Protein AF-A0A819FVW1-F1 (afdb_monomer_lite)

Foldseek 3Di:
DDDDDDDDPPPDDPDDQQLAAEEEADQQFQDPPHPLVLLLLQQVLADSHDPFFDQQDPVNVVCVVCVVDDDPDDRDRRDPRYHYHHDLVVSVVVVVVCVVVVGHYAYEYELVVCLVNVVVCVVPPVVQQEYEYAYLCCVVRVVSVVVCVVSVHDYHYDNDSVVSSNVSSGD

Structure (mmCIF, N/CA/C/O backbone):
data_AF-A0A819FVW1-F1
#
_entry.id   AF-A0A819FVW1-F1
#
loop_
_atom_site.group_PDB
_atom_site.id
_atom_site.type_symbol
_atom_site.label_atom_id
_atom_site.label_alt_id
_atom_site.label_comp_id
_atom_site.label_asym_id
_atom_site.label_entity_id
_atom_site.label_seq_id
_atom_site.pdbx_PDB_ins_code
_atom_site.Cartn_x
_atom_site.Cartn_y
_atom_site.Cartn_z
_atom_site.occupancy
_atom_site.B_iso_or_equiv
_atom_site.auth_seq_id
_atom_site.auth_comp_id
_atom_site.auth_asym_id
_atom_site.auth_atom_id
_atom_site.pdbx_PDB_model_num
ATOM 1 N N . MET A 1 1 ? -53.623 36.942 -21.115 1.00 43.31 1 MET A N 1
ATOM 2 C CA . MET A 1 1 ? -53.459 35.733 -20.281 1.00 43.31 1 MET A CA 1
ATOM 3 C C . MET A 1 1 ? -52.263 34.969 -20.824 1.00 43.31 1 MET A C 1
ATOM 5 O O . MET A 1 1 ? -52.375 34.400 -21.898 1.00 43.31 1 MET A O 1
ATOM 9 N N . ALA A 1 2 ? -51.108 35.056 -20.166 1.00 39.91 2 ALA A N 1
ATOM 10 C CA . ALA A 1 2 ? -49.901 34.322 -20.545 1.00 39.91 2 ALA A CA 1
ATOM 11 C C . ALA A 1 2 ? -49.550 33.384 -19.384 1.00 39.91 2 ALA A C 1
ATOM 13 O O . ALA A 1 2 ? -49.244 33.854 -18.290 1.00 39.91 2 ALA A O 1
ATOM 14 N N . SER A 1 3 ? -49.677 32.074 -19.608 1.00 41.44 3 SER A N 1
ATOM 15 C CA . SER A 1 3 ? -49.283 31.047 -18.640 1.00 41.44 3 SER A CA 1
ATOM 16 C C . SER A 1 3 ? -47.768 30.890 -18.659 1.00 41.44 3 SER A C 1
ATOM 18 O O . SER A 1 3 ? -47.193 30.478 -19.663 1.00 41.44 3 SER A O 1
ATOM 20 N N . SER A 1 4 ? -47.140 31.215 -17.534 1.00 39.69 4 SER A N 1
ATOM 21 C CA . SER A 1 4 ? -45.757 30.858 -17.230 1.00 39.69 4 SER A CA 1
ATOM 22 C C . SER A 1 4 ? -45.695 29.364 -16.904 1.00 39.69 4 SER A C 1
ATOM 24 O O . SER A 1 4 ? -46.320 28.909 -15.945 1.00 39.69 4 SER A O 1
ATOM 26 N N . VAL A 1 5 ? -44.975 28.597 -17.723 1.00 46.75 5 VAL A N 1
ATOM 27 C CA . VAL A 1 5 ? -44.642 27.197 -17.446 1.00 46.75 5 VAL A CA 1
ATOM 28 C C . VAL A 1 5 ? -43.378 27.195 -16.595 1.00 46.75 5 VAL A C 1
ATOM 30 O O . VAL A 1 5 ? -42.292 27.510 -17.076 1.00 46.75 5 VAL A O 1
ATOM 33 N N . ILE A 1 6 ? -43.529 26.860 -15.316 1.00 47.69 6 ILE A N 1
ATOM 34 C CA . ILE A 1 6 ? -42.406 26.634 -14.406 1.00 47.69 6 ILE A CA 1
ATOM 35 C C . ILE A 1 6 ? -41.814 25.270 -14.761 1.00 47.69 6 ILE A C 1
ATOM 37 O O . ILE A 1 6 ? -42.424 24.234 -14.503 1.00 47.69 6 ILE A O 1
ATOM 41 N N . VAL A 1 7 ? -40.634 25.272 -15.376 1.00 47.28 7 VAL A N 1
ATOM 42 C CA . VAL A 1 7 ? -39.832 24.058 -15.556 1.00 47.28 7 VAL A CA 1
ATOM 43 C C . VAL A 1 7 ? -39.135 23.774 -14.221 1.00 47.28 7 VAL A C 1
ATOM 45 O O . VAL A 1 7 ? -38.415 24.650 -13.736 1.00 47.28 7 VAL A O 1
ATOM 48 N N . PRO A 1 8 ? -39.320 22.598 -13.594 1.00 39.34 8 PRO A N 1
ATOM 49 C CA . PRO A 1 8 ? -38.579 22.255 -12.391 1.00 39.34 8 PRO A CA 1
ATOM 50 C C . PRO A 1 8 ? -37.106 22.097 -12.760 1.00 39.34 8 PRO A C 1
ATOM 52 O O . PRO A 1 8 ? -36.753 21.294 -13.625 1.00 39.34 8 PRO A O 1
ATOM 55 N N . SER A 1 9 ? -36.241 22.864 -12.102 1.00 39.88 9 SER A N 1
ATOM 56 C CA . SER A 1 9 ? -34.803 22.644 -12.142 1.00 39.88 9 SER A CA 1
ATOM 57 C C . SER A 1 9 ? -34.515 21.263 -11.558 1.00 39.88 9 SER A C 1
ATOM 59 O O . SER A 1 9 ? -34.616 21.061 -10.347 1.00 39.88 9 SER A O 1
ATOM 61 N N . VAL A 1 10 ? -34.177 20.306 -12.420 1.00 42.91 10 VAL A N 1
ATOM 62 C CA . VAL A 1 10 ? -33.597 19.033 -12.001 1.00 42.91 10 VAL A CA 1
ATOM 63 C C . VAL A 1 10 ? -32.239 19.365 -11.395 1.00 42.91 10 VAL A C 1
ATOM 65 O O . VAL A 1 10 ? -31.296 19.707 -12.105 1.00 42.91 10 VAL A O 1
ATOM 68 N N . SER A 1 11 ? -32.152 19.333 -10.069 1.00 42.59 11 SER A N 1
ATOM 69 C CA . SER A 1 11 ? -30.873 19.358 -9.374 1.00 42.59 11 SER A CA 1
ATOM 70 C C . SER A 1 11 ? -30.081 18.130 -9.817 1.00 42.59 11 SER A C 1
ATOM 72 O O . SER A 1 11 ? -30.499 17.000 -9.557 1.00 42.59 11 SER A O 1
ATOM 74 N N . LEU A 1 12 ? -28.957 18.355 -10.503 1.00 41.06 12 LEU A N 1
ATOM 75 C CA . LEU A 1 12 ? -27.939 17.329 -10.713 1.00 41.06 12 LEU A CA 1
ATOM 76 C C . LEU A 1 12 ? -27.579 16.718 -9.349 1.00 41.06 12 LEU A C 1
ATOM 78 O O . LEU A 1 12 ? -27.407 17.477 -8.389 1.00 41.06 12 LEU A O 1
ATOM 82 N N . PRO A 1 13 ? -27.484 15.383 -9.234 1.00 37.62 13 PRO A N 1
ATOM 83 C CA . PRO A 1 13 ? -27.085 14.758 -7.986 1.00 37.62 13 PRO A CA 1
ATOM 84 C C . PRO A 1 13 ? -25.710 15.296 -7.578 1.00 37.62 13 PRO A C 1
ATOM 86 O O . PRO A 1 13 ? -24.745 15.266 -8.340 1.00 37.62 13 PRO A O 1
ATOM 89 N N . THR A 1 14 ? -25.660 15.848 -6.371 1.00 41.22 14 THR A N 1
ATOM 90 C CA . THR A 1 14 ? -24.454 16.304 -5.689 1.00 41.22 14 THR A CA 1
ATOM 91 C C . THR A 1 14 ? -23.460 15.149 -5.575 1.00 41.22 14 THR A C 1
ATOM 93 O O . THR A 1 14 ? -23.835 14.106 -5.047 1.00 41.22 14 THR A O 1
ATOM 96 N N . SER A 1 15 ? -22.234 15.361 -6.079 1.00 42.75 15 SER A N 1
ATOM 97 C CA . SER A 1 15 ? -20.976 14.641 -5.792 1.00 42.75 15 SER A CA 1
ATOM 98 C C . SER A 1 15 ? -21.153 13.325 -5.023 1.00 42.75 15 SER A C 1
ATOM 100 O O . SER A 1 15 ? -21.315 13.311 -3.802 1.00 42.75 15 SER A O 1
ATOM 102 N N . SER A 1 16 ? -21.135 12.205 -5.741 1.00 43.56 16 SER A N 1
ATOM 103 C CA . SER A 1 16 ? -21.208 10.886 -5.133 1.00 43.56 16 SER A CA 1
ATOM 104 C C . SER A 1 16 ? -19.853 10.551 -4.491 1.00 43.56 16 SER A C 1
ATOM 106 O O . SER A 1 16 ? -18.868 10.237 -5.152 1.00 43.56 16 SER A O 1
ATOM 108 N N . THR A 1 17 ? -19.753 10.668 -3.168 1.00 59.22 17 THR A N 1
ATOM 109 C CA . THR A 1 17 ? -18.494 10.408 -2.459 1.00 59.22 17 THR A CA 1
ATOM 110 C C . THR A 1 17 ? -18.219 8.907 -2.415 1.00 59.22 17 THR A C 1
ATOM 112 O O . THR A 1 17 ? -18.952 8.172 -1.759 1.00 59.22 17 THR A O 1
ATOM 115 N N . ALA A 1 18 ? -17.172 8.449 -3.102 1.00 65.12 18 ALA A N 1
ATOM 116 C CA . ALA A 1 18 ? -16.754 7.048 -3.086 1.00 65.12 18 ALA A CA 1
ATOM 117 C C . ALA A 1 18 ? -16.571 6.514 -1.650 1.00 65.12 18 ALA A C 1
ATOM 119 O O . ALA A 1 18 ? -15.938 7.176 -0.816 1.00 65.12 18 ALA A O 1
ATOM 120 N N . ASN A 1 19 ? -17.087 5.309 -1.378 1.00 78.75 19 ASN A N 1
ATOM 121 C CA . ASN A 1 19 ? -16.991 4.658 -0.058 1.00 78.75 19 ASN A CA 1
ATOM 122 C C . ASN A 1 19 ? -15.602 4.053 0.212 1.00 78.75 19 ASN A C 1
ATOM 124 O O . ASN A 1 19 ? -15.286 3.673 1.342 1.00 78.75 19 ASN A O 1
ATOM 128 N N . HIS A 1 20 ? -14.766 3.982 -0.821 1.00 80.25 20 HIS A N 1
ATOM 129 C CA . HIS A 1 20 ? -13.417 3.453 -0.752 1.00 80.25 20 HIS A CA 1
ATOM 130 C C . HIS A 1 20 ? -12.404 4.395 -1.412 1.00 80.25 20 HIS A C 1
ATOM 132 O O . HIS A 1 20 ? -12.758 5.333 -2.132 1.00 80.25 20 HIS A O 1
ATOM 138 N N . VAL A 1 21 ? -11.127 4.133 -1.154 1.00 85.56 21 VAL A N 1
ATOM 139 C CA . VAL A 1 21 ? -9.983 4.800 -1.774 1.00 85.56 21 VAL A CA 1
ATOM 140 C C . VAL A 1 21 ? -8.886 3.769 -2.033 1.00 85.56 21 VAL A C 1
ATOM 142 O O . VAL A 1 21 ? -8.634 2.888 -1.211 1.00 85.56 21 VAL A O 1
ATOM 145 N N . ILE A 1 22 ? -8.219 3.882 -3.173 1.00 86.75 22 ILE A N 1
ATOM 146 C CA . ILE A 1 22 ? -6.991 3.162 -3.481 1.00 86.75 22 ILE A CA 1
ATOM 147 C C . ILE A 1 22 ? -5.839 4.108 -3.160 1.00 86.75 22 ILE A C 1
ATOM 149 O O . ILE A 1 22 ? -5.749 5.204 -3.716 1.00 86.75 22 ILE A O 1
ATOM 153 N N . ILE A 1 23 ? -4.962 3.704 -2.248 1.00 91.19 23 ILE A N 1
ATOM 154 C CA . ILE A 1 23 ? -3.767 4.473 -1.893 1.00 91.19 23 ILE A CA 1
ATOM 155 C C . ILE A 1 23 ? -2.564 3.687 -2.390 1.00 91.19 23 ILE A C 1
ATOM 157 O O . ILE A 1 23 ? -2.351 2.564 -1.945 1.00 91.19 23 ILE A O 1
ATOM 161 N N . TRP A 1 24 ? -1.789 4.267 -3.305 1.00 92.19 24 TRP A N 1
ATOM 162 C CA . TRP A 1 24 ? -0.638 3.605 -3.912 1.00 92.19 24 TRP A CA 1
ATOM 163 C C . TRP A 1 24 ? 0.664 4.328 -3.589 1.00 92.19 24 TRP A C 1
ATOM 165 O O . TRP A 1 24 ? 0.936 5.396 -4.132 1.00 92.19 24 TRP A O 1
ATOM 175 N N . LEU A 1 25 ? 1.500 3.724 -2.747 1.00 92.12 25 LEU A N 1
ATOM 176 C CA . LEU A 1 25 ? 2.847 4.208 -2.467 1.00 92.12 25 LEU A CA 1
ATOM 177 C C . LEU A 1 25 ? 3.886 3.507 -3.345 1.00 92.12 25 LEU A C 1
ATOM 179 O O . LEU A 1 25 ? 4.195 2.335 -3.151 1.00 92.12 25 LEU A O 1
ATOM 183 N N . ASP A 1 26 ? 4.481 4.230 -4.284 1.00 89.69 26 ASP A N 1
ATOM 184 C CA . ASP A 1 26 ? 5.619 3.722 -5.044 1.00 89.69 26 ASP A CA 1
ATOM 185 C C . ASP A 1 26 ? 6.432 4.874 -5.648 1.00 89.69 26 ASP A C 1
ATOM 187 O O . ASP A 1 26 ? 5.883 5.864 -6.123 1.00 89.69 26 ASP A O 1
ATOM 191 N N . GLN A 1 27 ? 7.756 4.743 -5.666 1.00 82.19 27 GLN A N 1
ATOM 192 C CA . GLN A 1 27 ? 8.660 5.791 -6.154 1.00 82.19 27 GLN A CA 1
ATOM 193 C C . GLN A 1 27 ? 8.553 6.050 -7.672 1.00 82.19 27 GLN A C 1
ATOM 195 O O . GLN A 1 27 ? 8.914 7.126 -8.145 1.00 82.19 27 GLN A O 1
ATOM 200 N N . HIS A 1 28 ? 8.048 5.087 -8.445 1.00 77.56 28 HIS A N 1
ATOM 201 C CA . HIS A 1 28 ? 7.838 5.185 -9.888 1.00 77.56 28 HIS A CA 1
ATOM 202 C C . HIS A 1 28 ? 6.371 5.435 -10.255 1.00 77.56 28 HIS A C 1
ATOM 204 O O . HIS A 1 28 ? 6.117 6.019 -11.308 1.00 77.56 28 HIS A O 1
ATOM 210 N N . ILE A 1 29 ? 5.401 5.022 -9.435 1.00 72.31 29 ILE A N 1
ATOM 211 C CA . ILE A 1 29 ? 3.977 5.343 -9.629 1.00 72.31 29 ILE A CA 1
ATOM 212 C C . ILE A 1 29 ? 3.653 6.725 -9.059 1.00 72.31 29 ILE A C 1
ATOM 214 O O . ILE A 1 29 ? 2.946 7.492 -9.701 1.00 72.31 29 ILE A O 1
ATOM 218 N N . GLY A 1 30 ? 4.199 7.113 -7.911 1.00 56.12 30 GLY A N 1
ATOM 219 C CA . GLY A 1 30 ? 3.896 8.388 -7.252 1.00 56.12 30 GLY A CA 1
ATOM 220 C C . GLY A 1 30 ? 4.272 9.642 -8.053 1.00 56.12 30 GLY A C 1
ATOM 221 O O . GLY A 1 30 ? 3.785 10.729 -7.761 1.00 56.12 30 GLY A O 1
ATOM 222 N N . LEU A 1 31 ? 5.089 9.514 -9.102 1.00 67.31 31 LEU A N 1
ATOM 223 C CA . LEU A 1 31 ? 5.442 10.624 -9.987 1.00 67.31 31 LEU A CA 1
ATOM 224 C C . LEU A 1 31 ? 4.305 10.941 -10.972 1.00 67.31 31 LEU A C 1
ATOM 226 O O . LEU A 1 31 ? 3.834 10.068 -11.702 1.00 67.31 31 LEU A O 1
ATOM 230 N N . ILE A 1 32 ? 3.911 12.217 -11.058 1.00 58.06 32 ILE A N 1
ATOM 231 C CA . ILE A 1 32 ? 2.769 12.712 -11.860 1.00 58.06 32 ILE A CA 1
ATOM 232 C C . ILE A 1 32 ? 2.838 12.296 -13.343 1.00 58.06 32 ILE A C 1
ATOM 234 O O . ILE A 1 32 ? 1.812 12.041 -13.965 1.00 58.06 32 ILE A O 1
ATOM 238 N N . LYS A 1 33 ? 4.038 12.215 -13.927 1.00 55.62 33 LYS A N 1
ATOM 239 C CA . LYS A 1 33 ? 4.234 11.900 -15.356 1.00 55.62 33 LYS A CA 1
ATOM 240 C C . LYS A 1 33 ? 4.576 10.434 -15.634 1.00 55.62 33 LYS A C 1
ATOM 242 O O . LYS A 1 33 ? 4.895 10.094 -16.768 1.00 55.62 33 LYS A O 1
ATOM 247 N N . SER A 1 34 ? 4.550 9.583 -14.616 1.00 57.19 34 SER A N 1
ATOM 248 C CA . SER A 1 34 ? 5.016 8.203 -14.717 1.00 57.19 34 SER A CA 1
ATOM 249 C C . SER A 1 34 ? 3.860 7.215 -14.599 1.00 57.19 34 SER A C 1
ATOM 251 O O . SER A 1 34 ? 2.951 7.409 -13.790 1.00 57.19 34 SER A O 1
ATOM 253 N N . ASN A 1 35 ? 3.907 6.147 -15.402 1.00 60.44 35 ASN A N 1
ATOM 254 C CA . ASN A 1 35 ? 2.981 5.007 -15.353 1.00 60.44 35 ASN A CA 1
ATOM 255 C C . ASN A 1 35 ? 1.488 5.384 -15.401 1.00 60.44 35 ASN A C 1
ATOM 257 O O . ASN A 1 35 ? 0.641 4.715 -14.811 1.00 60.44 35 ASN A O 1
ATOM 261 N N . ASN A 1 36 ? 1.149 6.456 -16.120 1.00 58.94 36 ASN A N 1
ATOM 262 C CA . ASN A 1 36 ? -0.215 6.984 -16.170 1.00 58.94 36 ASN A CA 1
ATOM 263 C C . ASN A 1 36 ? -1.231 5.982 -16.747 1.00 58.94 36 ASN A C 1
ATOM 265 O O . ASN A 1 36 ? -2.370 5.954 -16.296 1.00 58.94 36 ASN A O 1
ATOM 269 N N . GLN A 1 37 ? -0.804 5.107 -17.665 1.00 59.81 37 GLN A N 1
ATOM 270 C CA . GLN A 1 37 ? -1.641 4.026 -18.203 1.00 59.81 37 GLN A CA 1
ATOM 271 C C . GLN A 1 37 ? -2.083 3.039 -17.110 1.00 59.81 37 GLN A C 1
ATOM 273 O O . GLN A 1 37 ? -3.259 2.697 -17.019 1.00 59.81 37 GLN A O 1
ATOM 278 N N . LEU A 1 38 ? -1.160 2.639 -16.228 1.00 64.44 38 LEU A N 1
ATOM 279 C CA . LEU A 1 38 ? -1.446 1.723 -15.124 1.00 64.44 38 LEU A CA 1
ATOM 280 C C . LEU A 1 38 ? -2.360 2.363 -14.071 1.00 64.44 38 LEU A C 1
ATOM 282 O O . LEU A 1 38 ? -3.280 1.718 -13.572 1.00 64.44 38 LEU A O 1
ATOM 286 N N . LYS A 1 39 ? -2.154 3.651 -13.774 1.00 62.81 39 LYS A N 1
ATOM 287 C CA . LYS A 1 39 ? -3.012 4.406 -12.846 1.00 62.81 39 LYS A CA 1
ATOM 288 C C . LYS A 1 39 ? -4.454 4.493 -13.339 1.00 62.81 39 LYS A C 1
ATOM 290 O O . LYS A 1 39 ? -5.377 4.265 -12.563 1.00 62.81 39 LYS A O 1
ATOM 295 N N . SER A 1 40 ? -4.647 4.800 -14.622 1.00 62.47 40 SER A N 1
ATOM 296 C CA . SER A 1 40 ? -5.980 4.866 -15.225 1.00 62.47 40 SER A CA 1
ATOM 297 C C . SER A 1 40 ? -6.676 3.506 -15.244 1.00 62.47 40 SER A C 1
ATOM 299 O O . SER A 1 40 ? -7.869 3.448 -14.967 1.00 62.47 40 SER A O 1
ATOM 301 N N . ALA A 1 41 ? -5.949 2.415 -15.509 1.00 64.00 41 ALA A N 1
ATOM 302 C CA . ALA A 1 41 ? -6.516 1.067 -15.471 1.00 64.00 41 ALA A CA 1
ATOM 303 C C . ALA A 1 41 ? -6.967 0.664 -14.057 1.00 64.00 41 ALA A C 1
ATOM 305 O O . ALA A 1 41 ? -8.093 0.209 -13.885 1.00 64.00 41 ALA A O 1
ATOM 306 N N . VAL A 1 42 ? -6.117 0.880 -13.046 1.00 63.03 42 VAL A N 1
ATOM 307 C CA . VAL A 1 42 ? -6.431 0.522 -11.652 1.00 63.03 42 VAL A CA 1
ATOM 308 C C . VAL A 1 42 ? -7.598 1.330 -11.118 1.00 63.03 42 VAL A C 1
ATOM 310 O O . VAL A 1 42 ? -8.504 0.780 -10.505 1.00 63.03 42 VAL A O 1
ATOM 313 N N . GLY A 1 43 ? -7.602 2.632 -11.366 1.00 58.31 43 GLY A N 1
ATOM 314 C CA . GLY A 1 43 ? -8.687 3.447 -10.872 1.00 58.31 43 GLY A CA 1
ATOM 315 C C . GLY A 1 43 ? -9.993 3.253 -11.662 1.00 58.31 43 GLY A C 1
ATOM 316 O O . GLY A 1 43 ? -11.082 3.312 -11.095 1.00 58.31 43 GLY A O 1
ATOM 317 N N . GLY A 1 44 ? -9.912 3.094 -12.989 1.00 55.91 44 GLY A N 1
ATOM 318 C CA . GLY A 1 44 ? -11.085 3.119 -13.872 1.00 55.91 44 GLY A CA 1
ATOM 319 C C . GLY A 1 44 ? -11.958 1.868 -13.785 1.00 55.91 44 GLY A C 1
ATOM 320 O O . GLY A 1 44 ? -13.095 1.894 -14.245 1.00 55.91 44 GLY A O 1
ATOM 321 N N . GLN A 1 45 ? -11.433 0.787 -13.200 1.00 53.66 45 GLN A N 1
ATOM 322 C CA . GLN A 1 45 ? -12.108 -0.510 -13.072 1.00 53.66 45 GLN A CA 1
ATOM 323 C C . GLN A 1 45 ? -12.677 -0.783 -11.671 1.00 53.66 45 GLN A C 1
ATOM 325 O O . GLN A 1 45 ? -13.161 -1.881 -11.400 1.00 53.66 45 GLN A O 1
ATOM 330 N N . THR A 1 46 ? -12.641 0.208 -10.782 1.00 48.47 46 THR A N 1
ATOM 331 C CA . THR A 1 46 ? -13.285 0.148 -9.464 1.00 48.47 46 THR A CA 1
ATOM 332 C C . THR A 1 46 ? -14.520 1.041 -9.461 1.00 48.47 46 THR A C 1
ATOM 334 O O . THR A 1 46 ? -14.390 2.249 -9.635 1.00 48.47 46 THR A O 1
ATOM 337 N N . ASP A 1 47 ? -15.715 0.463 -9.291 1.00 48.38 47 ASP A N 1
ATOM 338 C CA . ASP A 1 47 ? -16.957 1.232 -9.143 1.00 48.38 47 ASP A CA 1
ATOM 339 C C . ASP A 1 47 ? -16.963 1.929 -7.769 1.00 48.38 47 ASP A C 1
ATOM 341 O O . ASP A 1 47 ? -17.100 1.248 -6.749 1.00 48.38 47 ASP A O 1
ATOM 345 N N . PRO A 1 48 ? -16.846 3.269 -7.703 1.00 44.94 48 PRO A N 1
ATOM 346 C CA . PRO A 1 48 ? -16.747 4.010 -6.445 1.00 44.94 48 PRO A CA 1
ATOM 347 C C . PRO A 1 48 ? -17.975 3.867 -5.525 1.00 44.94 48 PRO A C 1
ATOM 349 O O . PRO A 1 48 ? -17.896 4.233 -4.345 1.00 44.94 48 PRO A O 1
ATOM 352 N N . HIS A 1 49 ? -19.103 3.355 -6.031 1.00 42.31 49 HIS A N 1
ATOM 353 C CA . HIS A 1 49 ? -20.381 3.275 -5.314 1.00 42.31 49 HIS A CA 1
ATOM 354 C C . HIS A 1 49 ? -20.781 1.871 -4.873 1.00 42.31 49 HIS A C 1
ATOM 356 O O . HIS A 1 49 ? -21.745 1.738 -4.114 1.00 42.31 49 HIS A O 1
ATOM 362 N N . ASN A 1 50 ? -20.053 0.840 -5.294 1.00 43.44 50 ASN A N 1
ATOM 363 C CA . ASN A 1 50 ? -20.412 -0.541 -5.009 1.00 43.44 50 ASN A CA 1
ATOM 364 C C . ASN A 1 50 ? -19.471 -1.146 -3.957 1.00 43.44 50 ASN A C 1
ATOM 366 O O . ASN A 1 50 ? -18.253 -1.040 -4.058 1.00 43.44 50 ASN A O 1
ATOM 370 N N . VAL A 1 51 ? -20.048 -1.764 -2.921 1.00 44.44 51 VAL A N 1
ATOM 371 C CA . VAL A 1 51 ? -19.309 -2.493 -1.863 1.00 44.44 51 VAL A CA 1
ATOM 372 C C . VAL A 1 51 ? -18.924 -3.897 -2.345 1.00 44.44 51 VAL A C 1
ATOM 374 O O . VAL A 1 51 ? -18.058 -4.548 -1.772 1.00 44.44 51 VAL A O 1
ATOM 377 N N . THR A 1 52 ? -19.562 -4.361 -3.419 1.00 37.81 52 THR A N 1
ATOM 378 C CA . THR A 1 52 ? -19.266 -5.627 -4.084 1.00 37.81 52 THR A CA 1
ATOM 379 C C . THR A 1 52 ? -18.889 -5.364 -5.538 1.00 37.81 52 THR A C 1
ATOM 381 O O . THR A 1 52 ? -19.653 -4.700 -6.242 1.00 37.81 52 THR A O 1
ATOM 384 N N . PRO A 1 53 ? -17.748 -5.881 -6.003 1.00 40.22 53 PRO A N 1
ATOM 385 C CA . PRO A 1 53 ? -17.261 -5.606 -7.340 1.00 40.22 53 PRO A CA 1
ATOM 386 C C . PRO A 1 53 ? -18.164 -6.167 -8.435 1.00 40.22 53 PRO A C 1
ATOM 388 O O . PRO A 1 53 ? -18.675 -7.287 -8.352 1.00 40.22 53 PRO A O 1
ATOM 391 N N . THR A 1 54 ? -18.316 -5.399 -9.506 1.00 39.81 54 THR A N 1
ATOM 392 C CA . THR A 1 54 ? -18.841 -5.893 -10.775 1.00 39.81 54 THR A CA 1
ATOM 393 C C . THR A 1 54 ? -17.795 -6.793 -11.427 1.00 39.81 54 THR A C 1
ATOM 395 O O . THR A 1 54 ? -16.650 -6.397 -11.622 1.00 39.81 54 THR A O 1
ATOM 398 N N . SER A 1 55 ? -18.182 -8.026 -11.766 1.00 42.03 55 SER A N 1
ATOM 399 C CA . SER A 1 55 ? -17.308 -8.959 -12.481 1.00 42.03 55 SER A CA 1
ATOM 400 C C . SER A 1 55 ? -16.814 -8.325 -13.788 1.00 42.03 55 SER A C 1
ATOM 402 O O . SER A 1 55 ? -17.661 -7.817 -14.535 1.00 42.03 55 SER A O 1
ATOM 404 N N . PRO A 1 56 ? -15.506 -8.383 -14.103 1.00 44.31 56 PRO A N 1
ATOM 405 C CA . PRO A 1 56 ? -14.983 -7.843 -15.352 1.00 44.31 56 PRO A CA 1
ATOM 406 C C . PRO A 1 56 ? -15.707 -8.499 -16.529 1.00 44.31 56 PRO A C 1
ATOM 408 O O . PRO A 1 56 ? -15.767 -9.728 -16.630 1.00 44.31 56 PRO A O 1
ATOM 411 N N . ASN A 1 57 ? -16.312 -7.687 -17.393 1.00 45.69 57 ASN A N 1
ATOM 412 C CA . ASN A 1 57 ? -17.008 -8.196 -18.571 1.00 45.69 57 ASN A CA 1
ATOM 413 C C . ASN A 1 57 ? -16.006 -8.390 -19.731 1.00 45.69 57 ASN A C 1
ATOM 415 O O . ASN A 1 57 ? -14.874 -7.907 -19.696 1.00 45.69 57 ASN A O 1
ATOM 419 N N . GLU A 1 58 ? -16.410 -9.092 -20.793 1.00 36.97 58 GLU A N 1
ATOM 420 C CA . GLU A 1 58 ? -15.545 -9.367 -21.957 1.00 36.97 58 GLU A CA 1
ATOM 421 C C . GLU A 1 58 ? -14.992 -8.096 -22.633 1.00 36.97 58 GLU A C 1
ATOM 423 O O . GLU A 1 58 ? -13.941 -8.143 -23.273 1.00 36.97 58 GLU A O 1
ATOM 428 N N . ARG A 1 59 ? -15.651 -6.941 -22.463 1.00 43.41 59 ARG A N 1
ATOM 429 C CA . ARG A 1 59 ? -15.173 -5.640 -22.952 1.00 43.41 59 ARG A CA 1
ATOM 430 C C . ARG A 1 59 ? -13.991 -5.129 -22.129 1.00 43.41 59 ARG A C 1
ATOM 432 O O . ARG A 1 59 ? -13.070 -4.553 -22.700 1.00 43.41 59 ARG A O 1
ATOM 439 N N . ASP A 1 60 ? -13.993 -5.374 -20.824 1.00 43.16 60 ASP A N 1
ATOM 440 C CA . ASP A 1 60 ? -12.935 -4.954 -19.897 1.00 43.16 60 ASP A CA 1
ATOM 441 C C . ASP A 1 60 ? -11.664 -5.792 -20.105 1.00 43.16 60 ASP A C 1
ATOM 443 O O . ASP A 1 60 ? -10.557 -5.253 -20.181 1.00 43.16 60 ASP A O 1
ATOM 447 N N . ILE A 1 61 ? -11.842 -7.098 -20.331 1.00 43.94 61 ILE A N 1
ATOM 448 C CA . ILE A 1 61 ? -10.774 -8.025 -20.737 1.00 43.94 61 ILE A CA 1
ATOM 449 C C . ILE A 1 61 ? -10.262 -7.667 -22.144 1.00 43.94 61 ILE A C 1
ATOM 451 O O . ILE A 1 61 ? -9.055 -7.627 -22.384 1.00 43.94 61 ILE A O 1
ATOM 455 N N . GLY A 1 62 ? -11.166 -7.334 -23.070 1.00 38.22 62 GLY A N 1
ATOM 456 C CA . GLY A 1 62 ? -10.822 -6.899 -24.425 1.00 38.22 62 GLY A CA 1
ATOM 457 C C . GLY A 1 62 ? -10.031 -5.588 -24.463 1.00 38.22 62 GLY A C 1
ATOM 458 O O . GLY A 1 62 ? -9.141 -5.441 -25.301 1.00 38.22 62 GLY A O 1
ATOM 459 N N . ASN A 1 63 ? -10.295 -4.665 -23.537 1.00 44.00 63 ASN A N 1
ATOM 460 C CA . ASN A 1 63 ? -9.513 -3.440 -23.394 1.00 44.00 63 ASN A CA 1
ATOM 461 C C . ASN A 1 63 ? -8.098 -3.762 -22.897 1.00 44.00 63 ASN A C 1
ATOM 463 O O . ASN A 1 63 ? -7.143 -3.324 -23.530 1.00 44.00 63 ASN A O 1
ATOM 467 N N . LEU A 1 64 ? -7.950 -4.595 -21.856 1.00 41.22 64 LEU A N 1
ATOM 468 C CA . LEU A 1 64 ? -6.650 -5.064 -21.340 1.00 41.22 64 LEU A CA 1
ATOM 469 C C . LEU A 1 64 ? -5.795 -5.777 -22.405 1.00 41.22 64 LEU A C 1
ATOM 471 O O . LEU A 1 64 ? -4.584 -5.578 -22.444 1.00 41.22 64 LEU A O 1
ATOM 475 N N . ILE A 1 65 ? -6.416 -6.556 -23.298 1.00 38.97 65 ILE A N 1
ATOM 476 C CA . ILE A 1 65 ? -5.725 -7.247 -24.402 1.00 38.97 65 ILE A CA 1
ATOM 477 C C . ILE A 1 65 ? -5.363 -6.279 -25.545 1.00 38.97 65 ILE A C 1
ATOM 479 O O . ILE A 1 65 ? -4.292 -6.401 -26.136 1.00 38.97 65 ILE A O 1
ATOM 483 N N . ARG A 1 66 ? -6.209 -5.283 -25.848 1.00 38.41 66 ARG A N 1
ATOM 484 C CA . ARG A 1 66 ? -5.923 -4.256 -26.873 1.00 38.41 66 ARG A CA 1
ATOM 485 C C . ARG A 1 66 ? -4.921 -3.184 -26.421 1.00 38.41 66 ARG A C 1
ATOM 487 O O . ARG A 1 66 ? -4.379 -2.488 -27.271 1.00 38.41 66 ARG A O 1
ATOM 494 N N . PHE A 1 67 ? -4.619 -3.080 -25.125 1.00 44.03 67 PHE A N 1
ATOM 495 C CA . PHE A 1 67 ? -3.666 -2.114 -24.550 1.00 44.03 67 PHE A CA 1
ATOM 496 C C . PHE A 1 67 ? -2.195 -2.319 -24.976 1.00 44.03 67 PHE A C 1
ATOM 498 O O . PHE A 1 67 ? -1.366 -1.455 -24.690 1.00 44.03 67 PHE A O 1
ATOM 505 N N . GLN A 1 68 ? -1.858 -3.415 -25.673 1.00 40.88 68 GLN A N 1
ATOM 506 C CA . GLN A 1 68 ? -0.538 -3.608 -26.295 1.00 40.88 68 GLN A CA 1
ATOM 507 C C . GLN A 1 68 ? -0.329 -2.750 -27.556 1.00 40.88 68 GLN A C 1
ATOM 509 O O . GLN A 1 68 ? 0.816 -2.476 -27.917 1.00 40.88 68 GLN A O 1
ATOM 514 N N . GLU A 1 69 ? -1.402 -2.281 -28.198 1.00 34.06 69 GLU A N 1
ATOM 515 C CA . GLU A 1 69 ? -1.326 -1.407 -29.369 1.00 34.06 69 GLU A CA 1
ATOM 516 C C . GLU A 1 69 ? -1.829 -0.001 -29.015 1.00 34.06 69 GLU A C 1
ATOM 518 O O . GLU A 1 69 ? -3.018 0.235 -28.824 1.00 34.06 69 GLU A O 1
ATOM 523 N N . LEU A 1 70 ? -0.859 0.912 -28.888 1.00 44.22 70 LEU A N 1
ATOM 524 C CA . LEU A 1 70 ? -0.951 2.378 -28.887 1.00 44.22 70 LEU A CA 1
ATOM 525 C C . LEU A 1 70 ? -2.373 2.952 -29.039 1.00 44.22 70 LEU A C 1
ATOM 527 O O . LEU A 1 70 ? -2.835 3.202 -30.152 1.00 44.22 70 LEU A O 1
ATOM 531 N N . LEU A 1 71 ? -3.023 3.271 -27.917 1.00 33.53 71 LEU A N 1
ATOM 532 C CA . LEU A 1 71 ? -4.132 4.222 -27.915 1.00 33.53 71 LEU A CA 1
ATOM 533 C C . LEU A 1 71 ? -3.662 5.570 -27.382 1.00 33.53 71 LEU A C 1
ATOM 535 O O . LEU A 1 71 ? -3.458 5.793 -26.188 1.00 33.53 71 LEU A O 1
ATOM 539 N N . ASP A 1 72 ? -3.482 6.454 -28.352 1.00 36.03 72 ASP A N 1
ATOM 540 C CA . ASP A 1 72 ? -3.254 7.878 -28.230 1.00 36.03 72 ASP A CA 1
ATOM 541 C C . ASP A 1 72 ? -4.598 8.552 -27.896 1.00 36.03 72 ASP A C 1
ATOM 543 O O . ASP A 1 72 ? -5.342 8.981 -28.776 1.00 36.03 72 ASP A O 1
ATOM 547 N N . THR A 1 73 ? -4.986 8.564 -26.618 1.00 32.03 73 THR A N 1
ATOM 548 C CA . THR A 1 73 ? -6.189 9.282 -26.165 1.00 32.03 73 THR A CA 1
ATOM 549 C C . THR A 1 73 ? -5.966 9.943 -24.806 1.00 32.03 73 THR A C 1
ATOM 551 O O . THR A 1 73 ? -5.982 9.281 -23.774 1.00 32.03 73 THR A O 1
ATOM 554 N N . ASN A 1 74 ? -5.773 11.266 -24.831 1.00 33.19 74 ASN A N 1
ATOM 555 C CA . ASN A 1 74 ? -6.086 12.250 -23.784 1.00 33.19 74 ASN A CA 1
ATOM 556 C C . ASN A 1 74 ? -5.956 11.786 -22.314 1.00 33.19 74 ASN A C 1
ATOM 558 O O . ASN A 1 74 ? -6.916 11.414 -21.643 1.00 33.19 74 ASN A O 1
ATOM 562 N N . PHE A 1 75 ? -4.732 11.922 -21.804 1.00 39.38 75 PHE A N 1
ATOM 563 C CA . PHE A 1 75 ? -4.278 11.654 -20.438 1.00 39.38 75 PHE A CA 1
ATOM 564 C C . PHE A 1 75 ? -4.799 12.652 -19.375 1.00 39.38 75 PHE A C 1
ATOM 566 O O . PHE A 1 75 ? -4.049 13.520 -18.938 1.00 39.38 75 PHE A O 1
ATOM 573 N N . PHE A 1 76 ? -6.042 12.501 -18.896 1.00 38.19 76 PHE A N 1
ATOM 574 C CA . PHE A 1 76 ? -6.520 13.146 -17.646 1.00 38.19 76 PHE A CA 1
ATOM 575 C C . PHE A 1 76 ? -7.502 12.287 -16.810 1.00 38.19 76 PHE A C 1
ATOM 577 O O . PHE A 1 76 ? -8.240 12.808 -15.982 1.00 38.19 76 PHE A O 1
ATOM 584 N N . GLY A 1 77 ? -7.504 10.961 -16.985 1.00 38.34 77 GLY A N 1
ATOM 585 C CA . GLY A 1 77 ? -8.423 10.031 -16.311 1.00 38.34 77 GLY A CA 1
ATOM 586 C C . GLY A 1 77 ? -7.770 9.183 -15.217 1.00 38.34 77 GLY A C 1
ATOM 587 O O . GLY A 1 77 ? -7.727 7.961 -15.347 1.00 38.34 77 GLY A O 1
ATOM 588 N N . ILE A 1 78 ? -7.227 9.802 -14.164 1.00 48.72 78 ILE A N 1
ATOM 589 C CA . ILE A 1 78 ? -7.044 9.096 -12.884 1.00 48.72 78 ILE A CA 1
ATOM 590 C C . ILE A 1 78 ? -8.363 9.296 -12.138 1.00 48.72 78 ILE A C 1
ATOM 592 O O . ILE A 1 78 ? -8.717 10.447 -11.884 1.00 48.72 78 ILE A O 1
ATOM 596 N N . PRO A 1 79 ? -9.132 8.246 -11.843 1.00 57.81 79 PRO A N 1
ATOM 597 C CA . PRO A 1 79 ? -10.395 8.442 -11.154 1.00 57.81 79 PRO A CA 1
ATOM 598 C C . PRO A 1 79 ? -10.161 8.881 -9.716 1.00 57.81 79 PRO A C 1
ATOM 600 O O . PRO A 1 79 ? -9.125 8.603 -9.110 1.00 57.81 79 PRO A O 1
ATOM 603 N N . GLU A 1 80 ? -11.144 9.606 -9.189 1.00 61.59 80 GLU A N 1
ATOM 604 C CA . GLU A 1 80 ? -11.050 10.357 -7.932 1.00 61.59 80 GLU A CA 1
ATOM 605 C C . GLU A 1 80 ? -10.696 9.493 -6.712 1.00 61.59 80 GLU A C 1
ATOM 607 O O . GLU A 1 80 ? -10.254 10.008 -5.683 1.00 61.59 80 GLU A O 1
ATOM 612 N N . ASN A 1 81 ? -10.879 8.177 -6.812 1.00 75.75 81 ASN A N 1
ATOM 613 C CA . ASN A 1 81 ? -10.614 7.220 -5.752 1.00 75.75 81 ASN A CA 1
ATOM 614 C C . ASN A 1 81 ? -9.158 6.718 -5.711 1.00 75.75 81 ASN A C 1
ATOM 616 O O . ASN A 1 81 ? -8.811 6.089 -4.717 1.00 75.75 81 ASN A O 1
ATOM 620 N N . LEU A 1 82 ? -8.298 6.990 -6.703 1.00 83.38 82 LEU A N 1
ATOM 621 C CA . LEU A 1 82 ? -6.880 6.599 -6.673 1.00 83.38 82 LEU A CA 1
ATOM 622 C C . LEU A 1 82 ? -5.977 7.766 -6.253 1.00 83.38 82 LEU A C 1
ATOM 624 O O . LEU A 1 82 ? -5.859 8.773 -6.952 1.00 83.38 82 LEU A O 1
ATOM 628 N N . LYS A 1 83 ? -5.253 7.588 -5.146 1.00 86.19 83 LYS A N 1
ATOM 629 C CA . LYS A 1 83 ? -4.240 8.526 -4.651 1.00 86.19 83 LYS A CA 1
ATOM 630 C C . LYS A 1 83 ? -2.860 7.872 -4.677 1.00 86.19 83 LYS A C 1
ATOM 632 O O . LYS A 1 83 ? -2.612 6.915 -3.949 1.00 86.19 83 LYS A O 1
ATOM 637 N N . ALA A 1 84 ? -1.965 8.383 -5.521 1.00 86.94 84 ALA A N 1
ATOM 638 C CA . ALA A 1 84 ? -0.601 7.876 -5.652 1.00 86.94 84 ALA A CA 1
ATOM 639 C C . ALA A 1 84 ? 0.403 8.778 -4.921 1.00 86.94 84 ALA A C 1
ATOM 641 O O . ALA A 1 84 ? 0.350 10.000 -5.050 1.00 86.94 84 ALA A O 1
ATOM 642 N N . PHE A 1 85 ? 1.341 8.166 -4.204 1.00 89.12 85 PHE A N 1
ATOM 643 C CA . PHE A 1 85 ? 2.351 8.837 -3.391 1.00 89.12 85 PHE A CA 1
ATOM 644 C C . PHE A 1 85 ? 3.736 8.275 -3.694 1.00 89.12 85 PHE A C 1
ATOM 646 O O . PHE A 1 85 ? 3.890 7.091 -3.991 1.00 89.12 85 PHE A O 1
ATOM 653 N N . TYR A 1 86 ? 4.754 9.125 -3.591 1.00 88.81 86 TYR A N 1
ATOM 654 C CA . TYR A 1 86 ? 6.159 8.708 -3.555 1.00 88.81 86 TYR A CA 1
ATOM 655 C C . TYR A 1 86 ? 6.798 8.978 -2.178 1.00 88.81 86 TYR A C 1
ATOM 657 O O . TYR A 1 86 ? 7.800 8.353 -1.838 1.00 88.81 86 TYR A O 1
ATOM 665 N N . GLU A 1 87 ? 6.199 9.856 -1.363 1.00 91.44 87 GLU A N 1
ATOM 666 C CA . GLU A 1 87 ? 6.617 10.166 0.010 1.00 91.44 87 GLU A CA 1
ATOM 667 C C . GLU A 1 87 ? 5.795 9.373 1.032 1.00 91.44 87 GLU A C 1
ATOM 669 O O . GLU A 1 87 ? 4.569 9.297 0.949 1.00 91.44 87 GLU A O 1
ATOM 674 N N . ILE A 1 88 ? 6.484 8.787 2.016 1.00 94.44 88 ILE A N 1
ATOM 675 C CA . ILE A 1 88 ? 5.862 7.964 3.063 1.00 94.44 88 ILE A CA 1
ATOM 676 C C . ILE A 1 88 ? 4.961 8.807 3.966 1.00 94.44 88 ILE A C 1
ATOM 678 O O . ILE A 1 88 ? 3.855 8.378 4.281 1.00 94.44 88 ILE A O 1
ATOM 682 N N . ASP A 1 89 ? 5.414 9.989 4.380 1.00 95.50 89 ASP A N 1
ATOM 683 C CA . ASP A 1 89 ? 4.707 10.765 5.401 1.00 95.50 89 ASP A CA 1
ATOM 684 C C . ASP A 1 89 ? 3.377 11.314 4.857 1.00 95.50 89 ASP A C 1
ATOM 686 O O . ASP A 1 89 ? 2.336 11.087 5.469 1.00 95.50 89 ASP A O 1
ATOM 690 N N . SER A 1 90 ? 3.359 11.863 3.635 1.00 93.06 90 SER A N 1
ATOM 691 C CA . SER A 1 90 ? 2.110 12.258 2.958 1.00 93.06 90 SER A CA 1
ATOM 692 C C . SER A 1 90 ? 1.162 11.078 2.714 1.00 93.06 90 SER A C 1
ATOM 694 O O . SER A 1 90 ? -0.060 11.226 2.761 1.00 93.06 90 SER A O 1
ATOM 696 N N . CYS A 1 91 ? 1.707 9.884 2.458 1.00 95.38 91 CYS A N 1
ATOM 697 C CA . CYS A 1 91 ? 0.901 8.675 2.315 1.00 95.38 91 CYS A CA 1
ATOM 698 C C . CYS A 1 91 ? 0.229 8.281 3.641 1.00 95.38 91 CYS A C 1
ATOM 700 O O . CYS A 1 91 ? -0.943 7.904 3.641 1.00 95.38 91 CYS A O 1
ATOM 702 N N . LEU A 1 92 ? 0.948 8.371 4.765 1.00 97.44 92 LEU A N 1
AT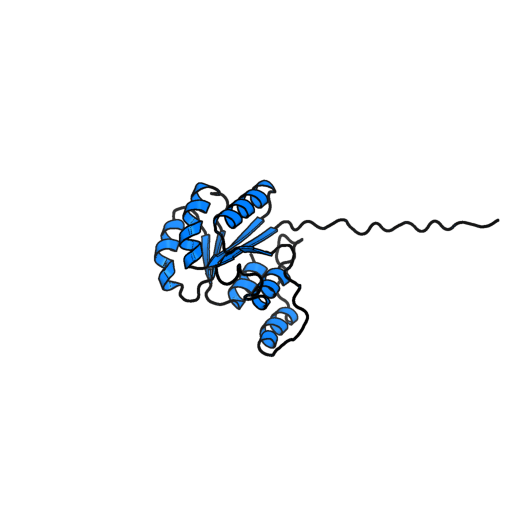OM 703 C CA . LEU A 1 92 ? 0.416 8.069 6.098 1.00 97.44 92 LEU A CA 1
ATOM 704 C C . LEU A 1 92 ? -0.659 9.071 6.517 1.00 97.44 92 LEU A C 1
ATOM 706 O O . LEU A 1 92 ? -1.718 8.650 6.980 1.00 97.44 92 LEU A O 1
ATOM 710 N N . GLU A 1 93 ? -0.434 10.366 6.285 1.00 96.25 93 GLU A N 1
ATOM 711 C CA . GLU A 1 93 ? -1.448 11.406 6.505 1.00 96.25 93 GLU A CA 1
ATOM 712 C C . GLU A 1 93 ? -2.736 11.072 5.745 1.00 96.25 93 GLU A C 1
ATOM 714 O O . GLU A 1 93 ? -3.823 11.041 6.327 1.00 96.25 93 GLU A O 1
ATOM 719 N N . CYS A 1 94 ? -2.610 10.695 4.469 1.00 94.06 94 CYS A N 1
ATOM 720 C CA . CYS A 1 94 ? -3.760 10.325 3.658 1.00 94.06 94 CYS A CA 1
ATOM 721 C C . CYS A 1 94 ? -4.484 9.069 4.170 1.00 94.06 94 CYS A C 1
ATOM 723 O O . CYS A 1 94 ? -5.718 9.012 4.139 1.00 94.06 94 CYS A O 1
ATOM 725 N N . ILE A 1 95 ? -3.750 8.063 4.656 1.00 96.06 95 ILE A N 1
ATOM 726 C CA . ILE A 1 95 ? -4.348 6.884 5.298 1.00 96.06 95 ILE A CA 1
ATOM 727 C C . ILE A 1 95 ? -5.159 7.319 6.523 1.00 96.06 95 ILE A C 1
ATOM 729 O O . ILE A 1 95 ? -6.336 6.968 6.629 1.00 96.06 95 ILE A O 1
ATOM 733 N N . GLY A 1 96 ? -4.566 8.129 7.404 1.00 96.12 96 GLY A N 1
ATOM 734 C CA . GLY A 1 96 ? -5.222 8.633 8.609 1.00 96.12 96 GLY A CA 1
ATOM 735 C C . GLY A 1 96 ? -6.516 9.391 8.310 1.00 96.12 96 GLY A C 1
ATOM 736 O O . GLY A 1 96 ? -7.554 9.094 8.905 1.00 96.12 96 GLY A O 1
ATOM 737 N N . GLU A 1 97 ? -6.490 10.308 7.340 1.00 94.56 97 GLU A N 1
ATOM 738 C CA . GLU A 1 97 ? -7.672 11.063 6.907 1.00 94.56 97 GLU A CA 1
ATOM 739 C C . GLU A 1 97 ? -8.799 10.153 6.400 1.00 94.56 97 GLU A C 1
ATOM 741 O O . GLU A 1 97 ? -9.965 10.338 6.754 1.00 94.56 97 GLU A O 1
ATOM 746 N N . ASN A 1 98 ? -8.485 9.161 5.563 1.00 91.56 98 ASN A N 1
ATOM 747 C CA . ASN A 1 98 ? -9.510 8.281 4.998 1.00 91.56 98 ASN A CA 1
ATOM 748 C C . ASN A 1 98 ? -10.076 7.311 6.045 1.00 91.56 98 ASN A C 1
ATOM 750 O O . ASN A 1 98 ? -11.288 7.087 6.058 1.00 91.56 98 ASN A O 1
ATOM 754 N N . LEU A 1 99 ? -9.246 6.804 6.964 1.00 92.19 99 LEU A N 1
ATOM 755 C CA . LEU A 1 99 ? -9.714 5.987 8.087 1.00 92.19 99 LEU A CA 1
ATOM 756 C C . LEU A 1 99 ? -10.602 6.792 9.046 1.00 92.19 99 LEU A C 1
ATOM 758 O O . LEU A 1 99 ? -11.649 6.294 9.462 1.00 92.19 99 LEU A O 1
ATOM 762 N N . ALA A 1 100 ? -10.245 8.045 9.351 1.00 92.94 100 ALA A N 1
ATOM 763 C CA . ALA A 1 100 ? -11.074 8.937 10.169 1.00 92.94 100 ALA A CA 1
ATOM 764 C C . ALA A 1 100 ? -12.453 9.186 9.530 1.00 92.94 100 ALA A C 1
ATOM 766 O O . ALA A 1 100 ? -13.468 9.240 10.225 1.00 92.94 100 ALA A O 1
ATOM 767 N N . ASN A 1 101 ? -12.496 9.240 8.196 1.00 89.44 101 ASN A N 1
ATOM 768 C CA . ASN A 1 101 ? -13.722 9.339 7.403 1.00 89.44 101 ASN A CA 1
ATOM 769 C C . ASN A 1 101 ? -14.412 7.985 7.144 1.00 89.44 101 ASN A C 1
ATOM 771 O O . ASN A 1 101 ? -15.353 7.924 6.354 1.00 89.44 101 ASN A O 1
ATOM 775 N N . ARG A 1 102 ? -13.969 6.904 7.804 1.00 88.69 102 ARG A N 1
ATOM 776 C CA . ARG A 1 102 ? -14.515 5.538 7.686 1.00 88.69 102 ARG A CA 1
ATOM 777 C C . ARG A 1 102 ? -14.537 4.990 6.255 1.00 88.69 102 ARG A C 1
ATOM 779 O O . ARG A 1 102 ? -15.390 4.167 5.928 1.00 88.69 102 ARG A O 1
ATOM 786 N N . LYS A 1 103 ? -13.612 5.431 5.403 1.00 86.12 103 LYS A N 1
ATOM 787 C CA . LYS A 1 103 ? -13.462 4.882 4.054 1.00 86.12 103 LYS A CA 1
ATOM 788 C C . LYS A 1 103 ? -12.702 3.565 4.094 1.00 86.12 103 LYS A C 1
ATOM 790 O O . LYS A 1 103 ? -11.747 3.412 4.856 1.00 86.12 103 LYS A O 1
ATOM 795 N N . GLN A 1 104 ? -13.097 2.637 3.231 1.00 86.56 104 GLN A N 1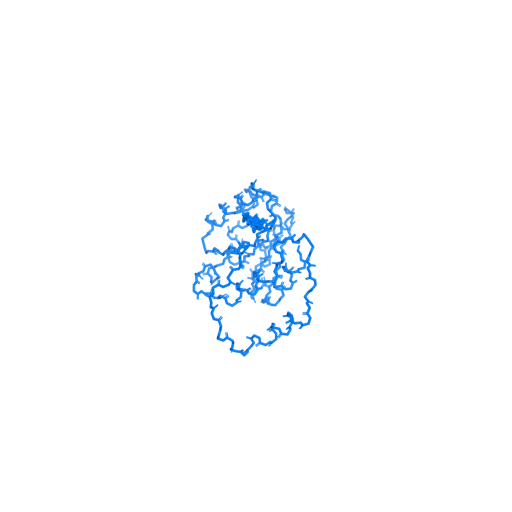
ATOM 796 C CA . GLN A 1 104 ? -12.314 1.433 2.971 1.00 86.56 104 GLN A CA 1
ATOM 797 C C . GLN A 1 104 ? -11.051 1.808 2.188 1.00 86.56 104 GLN A C 1
ATOM 799 O O . GLN A 1 104 ? -11.120 2.570 1.225 1.00 86.56 104 GLN A O 1
ATOM 804 N N . ILE A 1 105 ? -9.896 1.288 2.599 1.00 89.50 105 ILE A N 1
ATOM 805 C CA . ILE A 1 105 ? -8.616 1.566 1.943 1.00 89.50 105 ILE A CA 1
ATOM 806 C C . ILE A 1 105 ? -8.104 0.294 1.277 1.00 89.50 105 ILE A C 1
ATOM 808 O O . ILE A 1 105 ? -7.865 -0.708 1.948 1.00 89.50 105 ILE A O 1
ATOM 812 N N . PHE A 1 106 ? -7.860 0.375 -0.027 1.00 88.81 106 PHE A N 1
ATOM 813 C CA . PHE A 1 106 ? -7.059 -0.593 -0.765 1.00 88.81 106 PHE A CA 1
ATOM 814 C C . PHE A 1 106 ? -5.632 -0.062 -0.848 1.00 88.81 106 PHE A C 1
ATOM 816 O O . PHE A 1 106 ? -5.318 0.789 -1.683 1.00 88.81 106 PHE A O 1
ATOM 823 N N . PHE A 1 107 ? -4.777 -0.504 0.074 1.00 94.00 107 PHE A N 1
ATOM 824 C CA . PHE A 1 107 ? -3.405 -0.016 0.137 1.00 94.00 107 PHE A CA 1
ATOM 825 C C . PHE A 1 107 ? -2.486 -0.850 -0.753 1.00 94.00 107 PHE A C 1
ATOM 827 O O . PHE A 1 107 ? -2.315 -2.049 -0.533 1.00 94.00 107 PHE A O 1
ATOM 834 N N . VAL A 1 108 ? -1.884 -0.198 -1.744 1.00 92.94 108 VAL A N 1
ATOM 835 C CA . VAL A 1 108 ? -0.932 -0.782 -2.686 1.00 92.94 108 VAL A CA 1
ATOM 836 C C . VAL A 1 108 ? 0.441 -0.166 -2.445 1.00 92.94 108 VAL A C 1
ATOM 838 O O . VAL A 1 108 ? 0.581 1.046 -2.294 1.00 92.94 108 VAL A O 1
ATOM 841 N N . THR A 1 109 ? 1.485 -0.982 -2.427 1.00 94.38 109 THR A N 1
ATOM 842 C CA . THR A 1 109 ? 2.860 -0.494 -2.302 1.00 94.38 109 THR A CA 1
ATOM 843 C C . THR A 1 109 ? 3.822 -1.381 -3.070 1.00 94.38 109 THR A C 1
ATOM 845 O O . THR A 1 109 ? 3.504 -2.536 -3.351 1.00 94.38 109 THR A O 1
ATOM 848 N N . SER A 1 110 ? 4.994 -0.872 -3.435 1.00 92.44 110 SER A N 1
ATOM 849 C CA . SER A 1 110 ? 6.052 -1.732 -3.967 1.00 92.44 110 SER A CA 1
ATOM 850 C C . SER A 1 110 ? 6.838 -2.436 -2.876 1.00 92.44 110 SER A C 1
ATOM 852 O O . SER A 1 110 ? 6.790 -2.053 -1.713 1.00 92.44 110 SER A O 1
ATOM 854 N N . GLY A 1 111 ? 7.603 -3.463 -3.253 1.00 90.50 111 GLY A N 1
ATOM 855 C CA . GLY A 1 111 ? 8.460 -4.213 -2.331 1.00 90.50 111 GLY A CA 1
ATOM 856 C C . GLY A 1 111 ? 9.339 -3.329 -1.438 1.00 90.50 111 GLY A C 1
ATOM 857 O O . GLY A 1 111 ? 9.340 -3.467 -0.219 1.00 90.50 111 GLY A O 1
ATOM 858 N N . THR A 1 112 ? 10.052 -2.378 -2.040 1.00 91.44 112 THR A N 1
ATOM 859 C CA . THR A 1 112 ? 10.998 -1.498 -1.336 1.00 91.44 112 THR A CA 1
ATOM 860 C C . THR A 1 112 ? 10.320 -0.419 -0.495 1.00 91.44 112 THR A C 1
ATOM 862 O O . THR A 1 112 ? 10.860 -0.014 0.534 1.00 91.44 112 THR A O 1
ATOM 865 N N . MET A 1 113 ? 9.156 0.077 -0.921 1.00 95.00 113 MET A N 1
ATOM 866 C CA . MET A 1 113 ? 8.396 1.070 -0.158 1.00 95.00 113 MET A CA 1
ATOM 867 C C . MET A 1 113 ? 7.569 0.414 0.951 1.00 95.00 113 MET A C 1
ATOM 869 O O . MET A 1 113 ? 7.453 0.975 2.040 1.00 95.00 113 MET A O 1
ATOM 873 N N . GLY A 1 114 ? 7.051 -0.789 0.702 1.00 94.44 114 GLY A N 1
ATOM 874 C CA . GLY A 1 114 ? 6.311 -1.621 1.645 1.00 94.44 114 GLY A CA 1
ATOM 875 C C . GLY A 1 114 ? 7.120 -1.937 2.892 1.00 94.44 114 GLY A C 1
ATOM 876 O O . GLY A 1 114 ? 6.650 -1.666 3.992 1.00 94.44 114 GLY A O 1
ATOM 877 N N . GLU A 1 115 ? 8.365 -2.380 2.716 1.00 95.12 115 GLU A N 1
ATOM 878 C CA . GLU A 1 115 ? 9.294 -2.661 3.819 1.00 95.12 115 GLU A CA 1
ATOM 879 C C . GLU A 1 115 ? 9.476 -1.458 4.762 1.00 95.12 115 GLU A C 1
ATOM 881 O O . GLU A 1 115 ? 9.600 -1.613 5.973 1.00 95.12 115 GLU A O 1
ATOM 886 N N . LYS A 1 116 ? 9.444 -0.235 4.218 1.00 96.12 116 LYS A N 1
ATOM 887 C CA . LYS A 1 116 ? 9.640 1.000 4.990 1.00 96.12 116 LYS A CA 1
ATOM 888 C C . LYS A 1 116 ? 8.366 1.499 5.667 1.00 96.12 116 LYS A C 1
ATOM 890 O O . LYS A 1 116 ? 8.440 2.029 6.775 1.00 96.12 116 LYS A O 1
ATOM 895 N N . ILE A 1 117 ? 7.215 1.412 4.996 1.00 96.81 117 ILE A N 1
ATOM 896 C CA . ILE A 1 117 ? 5.959 1.984 5.507 1.00 96.81 117 ILE A CA 1
ATOM 897 C C . ILE A 1 117 ? 5.196 1.022 6.420 1.00 96.81 117 ILE A C 1
ATOM 899 O O . ILE A 1 117 ? 4.524 1.475 7.345 1.00 96.81 117 ILE A O 1
ATOM 903 N N . LEU A 1 118 ? 5.300 -0.290 6.198 1.00 95.38 118 LEU A N 1
ATOM 904 C CA . LEU A 1 118 ? 4.504 -1.267 6.933 1.00 95.38 118 LEU A CA 1
ATOM 905 C C . LEU A 1 118 ? 4.752 -1.270 8.455 1.00 95.38 118 LEU A C 1
ATOM 907 O O . LEU A 1 118 ? 3.758 -1.328 9.180 1.00 95.38 118 LEU A O 1
ATOM 911 N N . PRO A 1 119 ? 5.991 -1.098 8.972 1.00 96.31 119 PRO A N 1
ATOM 912 C CA . PRO A 1 119 ? 6.201 -0.913 10.408 1.00 96.31 119 PRO A CA 1
ATOM 913 C C . PRO A 1 119 ? 5.379 0.254 10.978 1.00 96.31 119 PRO A C 1
ATOM 915 O O . PRO A 1 119 ? 4.730 0.110 12.011 1.00 96.31 119 PRO A O 1
ATOM 918 N N . LYS A 1 120 ? 5.339 1.388 10.263 1.00 97.44 120 LYS A N 1
ATOM 919 C CA . LYS A 1 120 ? 4.57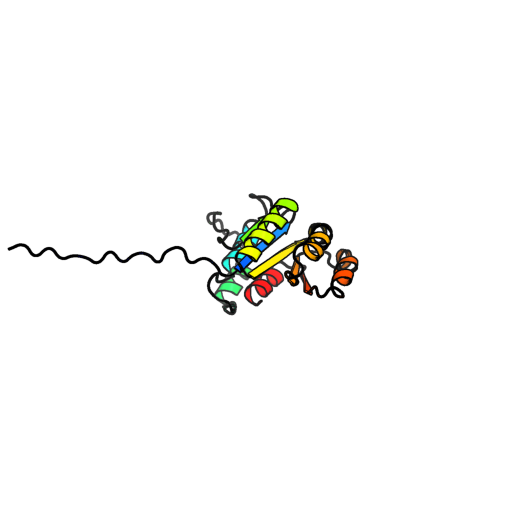9 2.577 10.672 1.00 97.44 120 LYS A CA 1
ATOM 920 C C . LYS A 1 120 ? 3.066 2.336 10.608 1.00 97.44 120 LYS A C 1
ATOM 922 O O . LYS A 1 120 ? 2.344 2.780 11.493 1.00 97.44 120 LYS A O 1
ATOM 927 N N . ILE A 1 121 ? 2.573 1.622 9.589 1.00 96.31 121 ILE A N 1
ATOM 928 C CA . ILE A 1 121 ? 1.148 1.248 9.489 1.00 96.31 121 ILE A CA 1
ATOM 929 C C . ILE A 1 121 ? 0.750 0.319 10.641 1.00 96.31 121 ILE A C 1
ATOM 931 O O . ILE A 1 121 ? -0.314 0.508 11.222 1.00 96.31 121 ILE A O 1
ATOM 935 N N . ALA A 1 122 ? 1.593 -0.651 11.000 1.00 95.38 122 ALA A N 1
ATOM 936 C CA . ALA A 1 122 ? 1.331 -1.564 12.113 1.00 95.38 122 ALA A CA 1
ATOM 937 C C . ALA A 1 122 ? 1.194 -0.863 13.460 1.00 95.38 122 ALA A C 1
ATOM 939 O O . ALA A 1 122 ? 0.334 -1.245 14.254 1.00 95.38 122 ALA A O 1
ATOM 940 N N . GLU A 1 123 ? 1.987 0.178 13.681 1.00 96.12 123 GLU A N 1
ATOM 941 C CA . GLU A 1 123 ? 1.918 0.998 14.883 1.00 96.12 123 GLU A CA 1
ATOM 942 C C . GLU A 1 123 ? 0.719 1.960 14.868 1.00 96.12 123 GLU A C 1
ATOM 944 O O . GLU A 1 123 ? -0.075 1.984 15.808 1.00 96.12 123 GLU A O 1
ATOM 949 N N . LEU A 1 124 ? 0.574 2.750 13.800 1.00 96.19 124 LEU A N 1
ATOM 950 C CA . LEU A 1 124 ? -0.363 3.878 13.754 1.00 96.19 124 LEU A CA 1
ATOM 951 C C . LEU A 1 124 ? -1.784 3.470 13.356 1.00 96.19 124 LEU A C 1
ATOM 953 O O . LEU A 1 124 ? -2.760 4.062 13.821 1.00 96.19 124 LEU A O 1
ATOM 957 N N . TYR A 1 125 ? -1.911 2.472 12.483 1.00 95.75 125 TYR A N 1
ATOM 958 C CA . TYR A 1 125 ? -3.167 2.083 11.845 1.00 95.75 125 TYR A CA 1
ATOM 959 C C . TYR A 1 125 ? -3.365 0.563 11.894 1.00 95.75 125 TYR A C 1
ATOM 961 O O . TYR A 1 125 ? -3.505 -0.079 10.850 1.00 95.75 125 TYR A O 1
ATOM 969 N N . PRO A 1 126 ? -3.442 -0.048 13.093 1.00 92.06 126 PRO A N 1
ATOM 970 C CA . PRO A 1 126 ? -3.547 -1.499 13.229 1.00 92.06 126 PRO A CA 1
ATOM 971 C C . PRO A 1 126 ? -4.817 -2.085 12.592 1.00 92.06 126 PRO A C 1
ATOM 973 O O . PRO A 1 126 ? -4.884 -3.293 12.399 1.00 92.06 126 PRO A O 1
ATOM 976 N N . SER A 1 127 ? -5.820 -1.272 12.245 1.00 91.44 127 SER A N 1
ATOM 977 C CA . SER A 1 127 ? -7.005 -1.705 11.495 1.00 91.44 127 SER A CA 1
ATOM 978 C C . SER A 1 127 ? -6.756 -1.904 9.992 1.00 91.44 127 SER A C 1
ATOM 980 O O . SER A 1 127 ? -7.502 -2.648 9.355 1.00 91.44 127 SER A O 1
ATOM 982 N N . LEU A 1 128 ? -5.718 -1.292 9.410 1.00 93.81 128 LEU A N 1
ATOM 983 C CA . LEU A 1 128 ? -5.365 -1.445 7.996 1.00 93.81 128 LEU A CA 1
ATOM 984 C C . LEU A 1 128 ? -4.505 -2.699 7.802 1.00 93.81 128 LEU A C 1
ATOM 986 O O . LEU A 1 128 ? -3.282 -2.629 7.725 1.00 93.81 128 LEU A O 1
ATOM 990 N N . LYS A 1 129 ? -5.151 -3.867 7.760 1.00 89.50 129 LYS A N 1
ATOM 991 C CA . LYS A 1 129 ? -4.451 -5.160 7.693 1.00 89.50 129 LYS A CA 1
ATOM 992 C C . LYS A 1 129 ? -4.219 -5.696 6.284 1.00 89.50 129 LYS A C 1
ATOM 994 O O . LYS A 1 129 ? -3.334 -6.526 6.116 1.00 89.50 129 LYS A O 1
ATOM 999 N N . GLN A 1 130 ? -4.985 -5.260 5.285 1.00 91.44 130 GLN A N 1
ATOM 1000 C CA . GLN A 1 130 ? -4.853 -5.761 3.915 1.00 91.44 130 GLN A CA 1
ATOM 1001 C C . GLN A 1 130 ? -3.915 -4.878 3.090 1.00 91.44 130 GLN A C 1
ATOM 1003 O O . GLN A 1 130 ? -4.171 -3.688 2.914 1.00 91.44 130 GLN A O 1
ATOM 1008 N N . ILE A 1 131 ? -2.834 -5.479 2.591 1.00 92.38 131 ILE A N 1
ATOM 1009 C CA . ILE A 1 131 ? -1.746 -4.793 1.891 1.00 92.38 131 ILE A CA 1
ATOM 1010 C C . ILE A 1 131 ? -1.488 -5.509 0.565 1.00 92.38 131 ILE A C 1
ATOM 1012 O O . ILE A 1 131 ? -1.169 -6.697 0.553 1.00 92.38 131 ILE A O 1
ATOM 1016 N N . TYR A 1 132 ? -1.581 -4.793 -0.551 1.00 91.69 132 TYR A N 1
ATOM 1017 C CA . TYR A 1 132 ? -1.207 -5.299 -1.871 1.00 91.69 132 TYR A CA 1
ATOM 1018 C C . TYR A 1 132 ? 0.234 -4.897 -2.172 1.00 91.69 132 TYR A C 1
ATOM 1020 O O . TYR A 1 132 ? 0.549 -3.716 -2.319 1.00 91.69 132 TYR A O 1
ATOM 1028 N N . LEU A 1 133 ? 1.124 -5.880 -2.259 1.00 90.19 133 LEU A N 1
ATOM 1029 C CA . LEU A 1 133 ? 2.532 -5.661 -2.546 1.00 90.19 133 LEU A CA 1
ATOM 1030 C C . LEU A 1 133 ? 2.806 -5.910 -4.029 1.00 90.19 133 LEU A C 1
ATOM 1032 O O . LEU A 1 133 ? 2.924 -7.055 -4.456 1.00 90.19 133 LEU A O 1
ATOM 1036 N N . PHE A 1 134 ? 2.931 -4.842 -4.810 1.00 88.06 134 PHE A N 1
ATOM 1037 C CA . PHE A 1 134 ? 3.234 -4.917 -6.235 1.00 88.06 134 PHE A CA 1
ATOM 1038 C C . PHE A 1 134 ? 4.751 -4.973 -6.468 1.00 88.06 134 PHE A C 1
ATOM 1040 O O . PHE A 1 134 ? 5.450 -3.961 -6.363 1.00 88.06 134 PHE A O 1
ATOM 1047 N N . CYS A 1 135 ? 5.298 -6.158 -6.742 1.00 82.88 135 CYS A N 1
ATOM 1048 C CA . CYS A 1 135 ? 6.738 -6.360 -6.870 1.00 82.88 135 CYS A CA 1
ATOM 1049 C C . CYS A 1 135 ? 7.105 -7.421 -7.920 1.00 82.88 135 CYS A C 1
ATOM 1051 O O . CYS A 1 135 ? 6.736 -8.584 -7.816 1.00 82.88 135 CYS A O 1
ATOM 1053 N N . GLY A 1 136 ? 7.935 -7.041 -8.898 1.00 75.75 136 GLY A N 1
ATOM 1054 C CA . GLY A 1 136 ? 8.405 -7.962 -9.945 1.00 75.75 136 GLY A CA 1
ATOM 1055 C C . GLY A 1 136 ? 9.381 -9.045 -9.457 1.00 75.75 136 GLY A C 1
ATOM 1056 O O . GLY A 1 136 ? 9.654 -9.998 -10.178 1.00 75.75 136 GLY A O 1
ATOM 1057 N N . TYR A 1 137 ? 9.917 -8.920 -8.237 1.00 83.06 137 TYR A N 1
ATOM 1058 C CA . TYR A 1 137 ? 10.803 -9.917 -7.631 1.00 83.06 137 TYR A CA 1
ATOM 1059 C C . TYR A 1 137 ? 10.376 -10.251 -6.196 1.00 83.06 137 TYR A C 1
ATOM 1061 O O . TYR A 1 137 ? 11.066 -9.933 -5.226 1.00 83.06 137 TYR A O 1
ATOM 1069 N N . TYR A 1 138 ? 9.219 -10.909 -6.053 1.00 81.31 138 TYR A N 1
ATOM 1070 C CA . TYR A 1 138 ? 8.612 -11.213 -4.749 1.00 81.31 138 TYR A CA 1
ATOM 1071 C C . TYR A 1 138 ? 9.557 -11.944 -3.782 1.00 81.31 138 TYR A C 1
ATOM 1073 O O . TYR A 1 138 ? 9.527 -11.681 -2.583 1.00 81.31 138 TYR A O 1
ATOM 1081 N N . ARG A 1 139 ? 10.456 -12.809 -4.279 1.00 84.56 139 ARG A N 1
ATOM 1082 C CA . ARG A 1 139 ? 11.398 -13.573 -3.438 1.00 84.56 139 ARG A CA 1
ATOM 1083 C C . ARG A 1 139 ? 12.276 -12.689 -2.552 1.00 84.56 139 ARG A C 1
ATOM 1085 O O . ARG A 1 139 ? 12.613 -13.112 -1.453 1.00 84.56 139 ARG A O 1
ATOM 1092 N N . ALA A 1 140 ? 12.620 -11.479 -2.999 1.00 87.81 140 ALA A N 1
ATOM 1093 C CA . ALA A 1 140 ? 13.403 -10.538 -2.197 1.00 87.81 140 ALA A CA 1
ATOM 1094 C C . ALA A 1 140 ? 12.610 -9.899 -1.047 1.00 87.81 140 ALA A C 1
ATOM 1096 O O . ALA A 1 140 ? 13.211 -9.383 -0.113 1.00 87.81 140 ALA A O 1
ATOM 1097 N N . HIS A 1 141 ? 11.280 -9.925 -1.109 1.00 90.00 141 HIS A N 1
ATOM 1098 C CA . HIS A 1 141 ? 10.406 -9.234 -0.157 1.00 90.00 141 HIS A CA 1
ATOM 1099 C C . HIS A 1 141 ? 9.607 -10.191 0.728 1.00 90.00 141 HIS A C 1
ATOM 1101 O O . HIS A 1 141 ? 9.032 -9.774 1.725 1.00 90.00 141 HIS A O 1
ATOM 1107 N N . VAL A 1 142 ? 9.600 -11.480 0.380 1.00 87.38 142 VAL A N 1
ATOM 1108 C CA . VAL A 1 142 ? 8.954 -12.543 1.152 1.00 87.38 142 VAL A CA 1
ATOM 1109 C C . VAL A 1 142 ? 9.420 -12.514 2.606 1.00 87.38 142 VAL A C 1
ATOM 1111 O O . VAL A 1 142 ? 8.575 -12.479 3.485 1.00 87.38 142 VAL A O 1
ATOM 1114 N N . GLY A 1 143 ? 10.731 -12.445 2.867 1.00 89.56 143 GLY A N 1
ATOM 1115 C CA . GLY A 1 143 ? 11.271 -12.513 4.231 1.00 89.56 143 GLY A CA 1
ATOM 1116 C C . GLY A 1 143 ? 10.585 -11.547 5.200 1.00 89.56 143 GLY A C 1
ATOM 1117 O O . GLY A 1 143 ? 9.913 -11.993 6.121 1.00 89.56 143 GLY A O 1
ATOM 1118 N N . TRP A 1 144 ? 10.669 -10.242 4.929 1.00 93.00 144 TRP A N 1
ATOM 1119 C CA . TRP A 1 144 ? 10.045 -9.244 5.800 1.00 93.00 144 TRP A CA 1
ATOM 1120 C C . TRP A 1 144 ? 8.514 -9.268 5.729 1.00 93.00 144 TRP A C 1
ATOM 1122 O O . TRP A 1 144 ? 7.860 -8.947 6.713 1.00 93.00 144 TRP A O 1
ATOM 1132 N N . ALA A 1 145 ? 7.907 -9.640 4.596 1.00 90.31 145 ALA A N 1
ATOM 1133 C CA . ALA A 1 145 ? 6.449 -9.702 4.488 1.00 90.31 145 ALA A CA 1
ATOM 1134 C C . ALA A 1 145 ? 5.857 -10.779 5.416 1.00 90.31 145 ALA A C 1
ATOM 1136 O O . ALA A 1 145 ? 4.814 -10.560 6.034 1.00 90.31 145 ALA A O 1
ATOM 1137 N N . TYR A 1 146 ? 6.536 -11.921 5.557 1.00 89.25 146 TYR A N 1
ATOM 1138 C CA . TYR A 1 146 ? 6.097 -12.992 6.454 1.00 89.25 146 TYR A CA 1
ATOM 1139 C C . TYR A 1 146 ? 6.081 -12.562 7.928 1.00 89.25 146 TYR A C 1
ATOM 1141 O O . TYR A 1 146 ? 5.151 -12.937 8.640 1.00 89.25 146 TYR A O 1
ATOM 1149 N N . ASP A 1 147 ? 7.012 -11.705 8.361 1.00 91.31 147 ASP A N 1
ATOM 1150 C CA . ASP A 1 147 ? 7.101 -11.221 9.752 1.00 91.31 147 ASP A CA 1
ATOM 1151 C C . ASP A 1 147 ? 5.849 -10.445 10.218 1.00 91.31 147 ASP A C 1
ATOM 1153 O O . ASP A 1 147 ? 5.607 -10.267 11.417 1.00 91.31 147 ASP A O 1
ATOM 1157 N N . TYR A 1 148 ? 5.024 -9.979 9.277 1.00 91.12 148 TYR A N 1
ATOM 1158 C CA . TYR A 1 148 ? 3.783 -9.260 9.567 1.00 91.12 148 TYR A CA 1
ATOM 1159 C C . TYR A 1 148 ? 2.532 -10.142 9.512 1.00 91.12 148 TYR A C 1
ATOM 1161 O O . TYR A 1 148 ? 1.487 -9.728 10.026 1.00 91.12 148 TYR A O 1
ATOM 1169 N N . LEU A 1 149 ? 2.614 -11.359 8.962 1.00 88.94 149 LEU A N 1
ATOM 1170 C CA . LEU A 1 149 ? 1.474 -12.284 8.937 1.00 88.94 149 LEU A CA 1
ATOM 1171 C C . LEU A 1 149 ? 1.040 -12.658 10.360 1.00 88.94 149 LEU A C 1
ATOM 1173 O O . LEU A 1 149 ? -0.149 -12.607 10.675 1.00 88.94 149 LEU A O 1
ATOM 1177 N N . ASP A 1 150 ? 2.003 -12.909 11.250 1.00 85.06 150 ASP A N 1
ATOM 1178 C CA . ASP A 1 150 ? 1.748 -13.216 12.666 1.00 85.06 150 ASP A CA 1
ATOM 1179 C C . ASP A 1 150 ? 1.123 -12.034 13.428 1.00 85.06 150 ASP A C 1
ATOM 1181 O O . ASP A 1 150 ? 0.437 -12.211 14.434 1.00 85.06 150 ASP A O 1
ATOM 1185 N N . GLN A 1 151 ? 1.292 -10.812 12.915 1.00 86.69 151 GLN A N 1
ATOM 1186 C CA . GLN A 1 151 ? 0.675 -9.591 13.444 1.00 86.69 151 GLN A CA 1
ATOM 1187 C C . GLN A 1 151 ? -0.730 -9.341 12.860 1.00 86.69 151 GLN A C 1
ATOM 1189 O O . GLN A 1 151 ? -1.300 -8.252 13.020 1.00 86.69 151 GLN A O 1
ATOM 1194 N N . GLY A 1 152 ? -1.288 -10.328 12.154 1.00 88.56 152 GLY A N 1
ATOM 1195 C CA . GLY A 1 152 ? -2.619 -10.289 11.555 1.00 88.56 152 GLY A CA 1
ATOM 1196 C C . GLY A 1 152 ? -2.705 -9.474 10.266 1.00 88.56 152 GLY A C 1
ATOM 1197 O O . GLY A 1 152 ? -3.811 -9.097 9.877 1.00 88.56 152 GLY A O 1
ATOM 1198 N N . PHE A 1 153 ? -1.578 -9.155 9.622 1.00 90.19 153 PHE A N 1
ATOM 1199 C CA . PHE A 1 153 ? -1.600 -8.556 8.288 1.00 90.19 153 PHE A CA 1
ATOM 1200 C C . PHE A 1 153 ? -1.866 -9.611 7.219 1.00 90.19 153 PHE A C 1
ATOM 1202 O O . PHE A 1 153 ? -1.363 -10.728 7.277 1.00 90.19 153 PHE A O 1
ATOM 1209 N N . ASN A 1 154 ? -2.630 -9.222 6.205 1.00 90.31 154 ASN A N 1
ATOM 1210 C CA . ASN A 1 154 ? -2.836 -9.984 4.987 1.00 90.31 154 ASN A CA 1
ATOM 1211 C C . ASN A 1 154 ? -2.078 -9.295 3.847 1.00 90.31 154 ASN A C 1
ATOM 1213 O O . ASN A 1 154 ? -2.566 -8.317 3.273 1.00 90.31 154 ASN A O 1
ATOM 1217 N N . ILE A 1 155 ? -0.876 -9.790 3.548 1.00 89.88 155 ILE A N 1
ATOM 1218 C CA . ILE A 1 155 ? -0.026 -9.253 2.483 1.00 89.88 155 ILE A CA 1
ATOM 1219 C C . ILE A 1 155 ? -0.208 -10.090 1.219 1.00 89.88 155 ILE A C 1
ATOM 1221 O O . ILE A 1 155 ? 0.155 -11.265 1.173 1.00 89.88 155 ILE A O 1
ATOM 1225 N N . ILE A 1 156 ? -0.743 -9.466 0.175 1.00 89.12 156 ILE A N 1
ATOM 1226 C CA . ILE A 1 156 ? -0.991 -10.085 -1.125 1.00 89.12 156 ILE A CA 1
ATOM 1227 C C . ILE A 1 156 ? 0.097 -9.604 -2.083 1.00 89.12 156 ILE A C 1
ATOM 1229 O O . ILE A 1 156 ? 0.078 -8.459 -2.527 1.00 89.12 156 ILE A O 1
ATOM 1233 N N . MET A 1 157 ? 1.062 -10.472 -2.382 1.00 87.38 157 MET A N 1
ATOM 1234 C CA . MET A 1 157 ? 2.163 -10.163 -3.298 1.00 87.38 157 MET A CA 1
ATOM 1235 C C . MET A 1 157 ? 1.746 -10.423 -4.746 1.00 87.38 157 MET A C 1
ATOM 1237 O O . MET A 1 157 ? 1.196 -11.480 -5.048 1.00 87.38 157 MET A O 1
ATOM 1241 N N . ILE A 1 158 ? 2.000 -9.456 -5.624 1.00 85.12 158 ILE A N 1
ATOM 1242 C CA . ILE A 1 158 ? 1.573 -9.461 -7.024 1.00 85.12 158 ILE A CA 1
ATOM 1243 C C . ILE A 1 158 ? 2.739 -8.985 -7.892 1.00 85.12 158 ILE A C 1
ATOM 1245 O O . ILE A 1 158 ? 3.285 -7.908 -7.656 1.00 85.12 158 ILE A O 1
ATOM 1249 N N . ASP A 1 159 ? 3.109 -9.757 -8.907 1.00 81.00 159 AS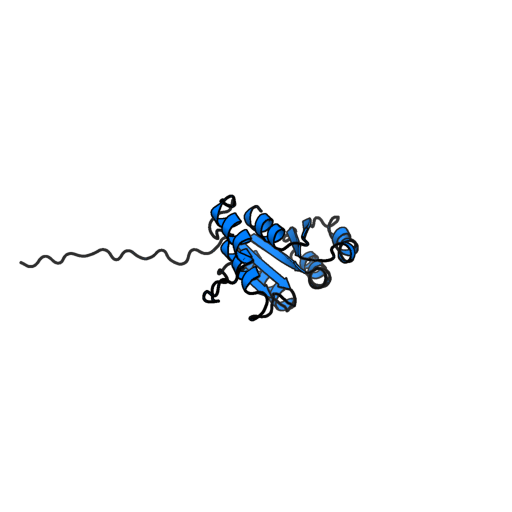P A N 1
ATOM 1250 C CA . ASP A 1 159 ? 4.215 -9.459 -9.826 1.00 81.00 159 ASP A CA 1
ATOM 1251 C C . ASP A 1 159 ? 3.754 -8.959 -11.206 1.00 81.00 159 ASP A C 1
ATOM 1253 O O . ASP A 1 159 ? 4.537 -8.317 -11.911 1.00 81.00 159 ASP A O 1
ATOM 1257 N N . PHE A 1 160 ? 2.477 -9.146 -11.559 1.00 76.50 160 PHE A N 1
ATOM 1258 C CA . PHE A 1 160 ? 1.889 -8.661 -12.812 1.00 76.50 160 PHE A CA 1
ATOM 1259 C C . PHE A 1 160 ? 0.757 -7.651 -12.602 1.00 76.50 160 PHE A C 1
ATOM 1261 O O . PHE A 1 160 ? -0.113 -7.789 -11.748 1.00 76.50 160 PHE A O 1
ATOM 1268 N N . HIS A 1 161 ? 0.756 -6.597 -13.420 1.00 69.19 161 HIS A N 1
ATOM 1269 C CA . HIS A 1 161 ? -0.208 -5.500 -13.314 1.00 69.19 161 HIS A CA 1
ATOM 1270 C C . HIS A 1 161 ? -1.652 -5.937 -13.605 1.00 69.19 161 HIS A C 1
ATOM 1272 O O . HIS A 1 161 ? -2.580 -5.407 -13.000 1.00 69.19 161 HIS A O 1
ATOM 1278 N N . THR A 1 162 ? -1.848 -6.913 -14.496 1.00 69.88 162 THR A N 1
ATOM 1279 C CA . THR A 1 162 ? -3.163 -7.507 -14.784 1.00 69.88 162 THR A CA 1
ATOM 1280 C C . THR A 1 162 ? -3.766 -8.147 -13.542 1.00 69.88 162 THR A C 1
ATOM 1282 O O . THR A 1 162 ? -4.949 -7.967 -13.271 1.00 69.88 162 THR A O 1
ATOM 1285 N N . ASP A 1 163 ? -2.943 -8.834 -12.754 1.00 69.12 163 ASP A N 1
ATOM 1286 C CA . ASP A 1 163 ? -3.381 -9.526 -11.545 1.00 69.12 163 ASP A CA 1
ATOM 1287 C C . ASP A 1 163 ? -3.737 -8.528 -10.447 1.00 69.12 163 ASP A C 1
ATOM 1289 O O . ASP A 1 163 ? -4.708 -8.734 -9.721 1.00 69.12 163 ASP A O 1
ATOM 1293 N N . LEU A 1 164 ? -3.014 -7.405 -10.377 1.00 73.31 164 LEU A N 1
ATOM 1294 C CA . 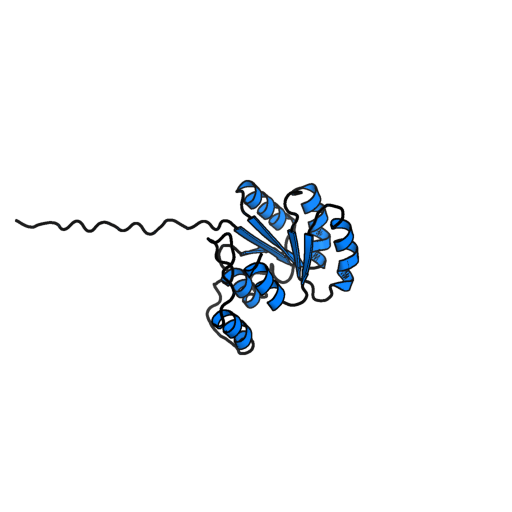LEU A 1 164 ? -3.341 -6.305 -9.474 1.00 73.31 164 LEU A CA 1
ATOM 1295 C C . LEU A 1 164 ? -4.705 -5.705 -9.801 1.00 73.31 164 LEU A C 1
ATOM 1297 O O . LEU A 1 164 ? -5.534 -5.562 -8.907 1.00 73.31 164 LEU A O 1
ATOM 1301 N N . VAL A 1 165 ? -4.951 -5.401 -11.073 1.00 68.69 165 VAL A N 1
ATOM 1302 C CA . VAL A 1 165 ? -6.236 -4.856 -11.522 1.00 68.69 165 VAL A CA 1
ATOM 1303 C C . VAL A 1 165 ? -7.367 -5.854 -11.253 1.00 68.69 165 VAL A C 1
ATOM 1305 O O . VAL A 1 165 ? -8.339 -5.503 -10.592 1.00 68.69 165 VAL A O 1
ATOM 1308 N N . MET A 1 166 ? -7.213 -7.119 -11.661 1.00 64.94 166 MET A N 1
ATOM 1309 C CA . MET A 1 166 ? -8.222 -8.158 -11.413 1.00 64.94 166 MET A CA 1
ATOM 1310 C C . MET A 1 166 ? -8.522 -8.347 -9.926 1.00 64.94 166 MET A C 1
ATOM 1312 O O . MET A 1 166 ? -9.661 -8.629 -9.558 1.00 64.94 166 MET A O 1
ATOM 1316 N N . ARG A 1 167 ? -7.508 -8.219 -9.065 1.00 66.38 167 ARG A N 1
ATOM 1317 C CA . ARG A 1 167 ? -7.677 -8.378 -7.624 1.00 66.38 167 ARG A CA 1
ATOM 1318 C C . ARG A 1 167 ? -8.394 -7.187 -6.996 1.00 66.38 167 ARG A C 1
ATOM 1320 O O . ARG A 1 167 ? -9.315 -7.407 -6.221 1.00 66.38 167 ARG A O 1
ATOM 1327 N N . LEU A 1 168 ? -8.015 -5.961 -7.358 1.00 66.88 168 LEU A N 1
ATOM 1328 C CA . LEU A 1 168 ? -8.668 -4.736 -6.878 1.00 66.88 168 LEU A CA 1
ATOM 1329 C C . LEU A 1 168 ? -10.111 -4.599 -7.381 1.00 66.88 168 LEU A C 1
ATOM 1331 O O . LEU A 1 168 ? -10.938 -4.004 -6.706 1.00 66.88 168 LEU A O 1
ATOM 1335 N N . SER A 1 169 ? -10.429 -5.173 -8.541 1.00 60.47 169 SER A N 1
ATOM 1336 C CA . SER A 1 169 ? -11.797 -5.263 -9.059 1.00 60.47 169 SER A CA 1
ATOM 1337 C C . SER A 1 169 ? -12.575 -6.464 -8.521 1.00 60.47 169 SER A C 1
ATOM 1339 O O . SER A 1 169 ? -13.635 -6.761 -9.054 1.00 60.47 169 SER A O 1
ATOM 1341 N N . ARG A 1 170 ? -12.067 -7.211 -7.536 1.00 59.94 170 ARG A N 1
ATOM 1342 C CA . ARG A 1 170 ? 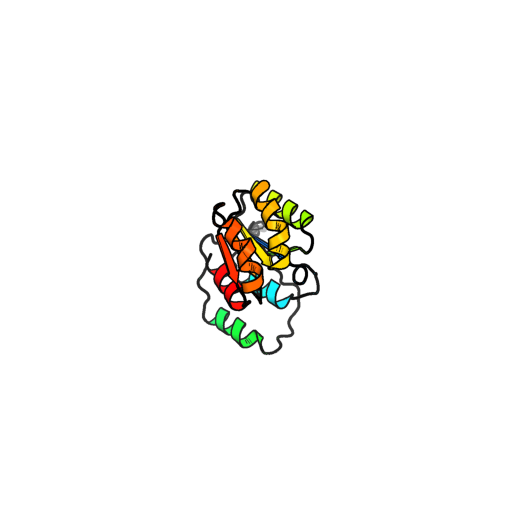-12.749 -8.379 -6.945 1.00 59.94 170 ARG A CA 1
ATOM 1343 C C . ARG A 1 170 ? -12.827 -8.310 -5.419 1.00 59.94 170 ARG A C 1
ATOM 1345 O O . ARG A 1 170 ? -13.768 -8.842 -4.833 1.00 59.94 170 ARG A O 1
ATOM 1352 N N . ASP A 1 171 ? -11.822 -7.715 -4.802 1.00 57.31 171 ASP A N 1
ATOM 1353 C CA . ASP A 1 171 ? -11.750 -7.468 -3.364 1.00 57.31 171 ASP A CA 1
ATOM 1354 C C . ASP A 1 171 ? -12.355 -6.090 -3.027 1.00 57.31 171 ASP A C 1
ATOM 1356 O O . ASP A 1 171 ? -12.880 -5.943 -1.900 1.00 57.31 171 ASP A O 1
#

pLDDT: mean 70.91, std 21.83, range [32.03, 97.44]

Secondary structure (DSSP, 8-state):
-----------PPP----SEEEEEE-TTTSSTTSSHHHHHHHHHTS-TT-SSPPPPPHHHHHHHHHTTS-----S----TTEEEESSHHHHHHHHHHHHHTT-EEEEEEEHHHHHHHHHHHHHH-TT--EEEEE-TTTHHHHHHHHHHHTTT-EEEEE-SHHHHHHHHTT-

Radius of gyration: 19.39 Å; chains: 1; bounding box: 67×49×44 Å

Sequence (171 aa):
MASSVIVPSVSLPTSSTANHVIIWLDQHIGLIKSNNQLKSAVGGQTDPHNVTPTSPNERDIGNLIRFQELLDTNFFGIPENLKAFYEIDSCLECIGENLANRKQIFFVTSGTMGEKILPKIAELYPSLKQIYLFCGYYRAHVGWAYDYLDQGFNIIMIDFHTDLVMRLSRD